Protein AF-A0A7V3SKT4-F1 (afdb_monomer)

Radius of gyration: 15.4 Å; Cα contacts (8 Å, |Δi|>4): 36; chains: 1; bounding box: 35×27×38 Å

Foldseek 3Di:
DPPDPVVVVVVVVVVVPDQWDADPPPGIHHDDPDPVVRVVVRVVVVVVVVVVVVCVVVVNDDDDDDPVVVVVCCVVVPVDDD

Structure (mmCIF, N/CA/C/O backbone):
data_AF-A0A7V3SKT4-F1
#
_entry.id   AF-A0A7V3SKT4-F1
#
loop_
_atom_site.group_PDB
_atom_site.id
_atom_site.type_symbol
_atom_site.label_atom_id
_atom_site.label_alt_id
_atom_site.label_comp_id
_atom_site.label_asym_id
_atom_site.label_entity_id
_atom_site.label_seq_id
_atom_site.pdbx_PDB_ins_code
_atom_site.Cartn_x
_atom_site.Cartn_y
_atom_site.Cartn_z
_atom_site.occupancy
_atom_site.B_iso_or_equiv
_atom_site.auth_seq_id
_atom_site.auth_comp_id
_atom_site.auth_asym_id
_atom_site.auth_atom_id
_atom_site.pdbx_PDB_model_num
ATOM 1 N N . GLN A 1 1 ? -19.624 5.660 -1.091 1.00 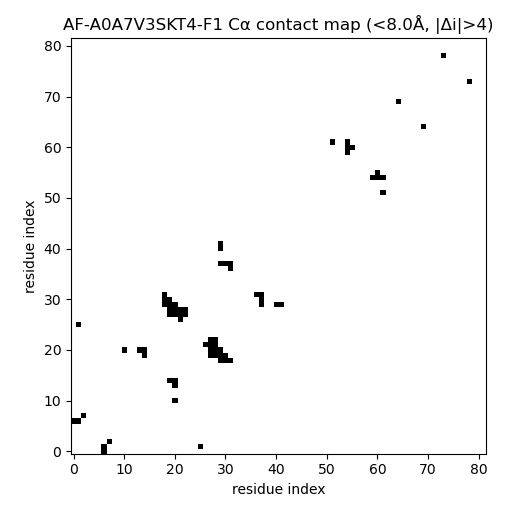86.94 1 GLN A N 1
ATOM 2 C CA . GLN A 1 1 ? -19.294 7.086 -0.850 1.00 86.94 1 GLN A CA 1
ATOM 3 C C . GLN A 1 1 ? -18.499 7.192 0.448 1.00 86.94 1 GLN A C 1
ATOM 5 O O . GLN A 1 1 ? -18.733 6.365 1.332 1.00 86.94 1 GLN A O 1
ATOM 10 N N . PRO A 1 2 ? -17.572 8.152 0.584 1.00 94.00 2 PRO A N 1
ATOM 11 C CA . PRO A 1 2 ? -16.876 8.398 1.848 1.00 94.00 2 PRO A CA 1
ATOM 12 C C . PRO A 1 2 ? -17.863 8.657 2.994 1.00 94.00 2 PRO A C 1
ATOM 14 O O . PRO A 1 2 ? -18.931 9.222 2.771 1.00 94.00 2 PRO A O 1
ATOM 17 N N . GLY A 1 3 ? -17.531 8.205 4.205 1.00 93.81 3 GLY A N 1
ATOM 18 C CA . GLY A 1 3 ? -18.356 8.417 5.404 1.00 93.81 3 GLY A CA 1
ATOM 19 C C . GLY A 1 3 ? -19.640 7.580 5.501 1.00 93.81 3 GLY A C 1
ATOM 20 O O . GLY A 1 3 ? -20.422 7.785 6.422 1.00 93.81 3 GLY A O 1
ATOM 21 N N . THR A 1 4 ? -19.880 6.639 4.582 1.00 97.81 4 THR A N 1
ATOM 22 C CA . THR A 1 4 ? -21.057 5.748 4.640 1.00 97.81 4 THR A CA 1
ATOM 23 C C . THR A 1 4 ? -20.776 4.469 5.424 1.00 97.81 4 THR A C 1
ATOM 25 O O . THR A 1 4 ? -19.670 3.934 5.350 1.00 97.81 4 THR A O 1
ATOM 28 N N . GLN A 1 5 ? -21.798 3.928 6.098 1.00 97.88 5 GLN A N 1
ATOM 29 C CA . GLN A 1 5 ? -21.698 2.635 6.791 1.00 97.88 5 GLN A CA 1
ATOM 30 C C . GLN A 1 5 ? -21.310 1.507 5.828 1.00 97.88 5 GLN A C 1
ATOM 32 O O . GLN A 1 5 ? -20.418 0.727 6.125 1.00 97.88 5 GLN A O 1
ATOM 37 N N . GLN A 1 6 ? -21.883 1.505 4.621 1.00 97.25 6 GLN A N 1
ATOM 38 C CA . GLN A 1 6 ? -21.536 0.543 3.575 1.00 97.25 6 GLN A CA 1
ATOM 39 C C . GLN A 1 6 ? -20.028 0.518 3.270 1.00 97.25 6 GLN A C 1
ATOM 41 O O . GLN A 1 6 ? -19.451 -0.549 3.072 1.00 97.25 6 GLN A O 1
ATOM 46 N N . LEU A 1 7 ? -19.378 1.689 3.219 1.00 96.06 7 LEU A N 1
ATOM 47 C CA . LEU A 1 7 ? -17.932 1.759 3.016 1.00 96.06 7 LEU A CA 1
ATOM 48 C C . LEU A 1 7 ? -17.173 1.229 4.238 1.00 96.06 7 LEU A C 1
ATOM 50 O O . LEU A 1 7 ? -16.187 0.519 4.065 1.00 96.06 7 LEU A O 1
ATOM 54 N N . ALA A 1 8 ? -17.624 1.563 5.449 1.00 96.44 8 ALA A N 1
ATOM 55 C CA . ALA A 1 8 ? -17.018 1.068 6.681 1.00 96.44 8 ALA A CA 1
ATOM 56 C C . ALA A 1 8 ? -17.079 -0.466 6.767 1.00 96.44 8 ALA A C 1
ATOM 58 O O . ALA A 1 8 ? -16.063 -1.085 7.070 1.00 96.44 8 ALA A O 1
ATOM 59 N N . ASP A 1 9 ? -18.214 -1.074 6.416 1.00 97.88 9 ASP A N 1
ATOM 60 C CA . ASP A 1 9 ? -18.400 -2.530 6.419 1.00 97.88 9 ASP A CA 1
ATOM 61 C C . ASP A 1 9 ? -17.487 -3.216 5.392 1.00 97.88 9 ASP A C 1
ATOM 63 O O . ASP A 1 9 ? -16.822 -4.204 5.701 1.00 97.88 9 ASP A O 1
ATOM 67 N N . ALA A 1 10 ? -17.382 -2.652 4.183 1.00 96.81 10 ALA A N 1
ATOM 68 C CA . ALA A 1 10 ? -16.492 -3.166 3.142 1.00 96.81 10 ALA A CA 1
ATOM 69 C C . ALA A 1 10 ? -15.007 -3.066 3.537 1.00 96.81 10 ALA A C 1
ATOM 71 O O . ALA A 1 10 ? -14.227 -3.982 3.275 1.00 96.81 10 ALA A O 1
ATOM 72 N N . VAL A 1 11 ? -14.607 -1.970 4.192 1.00 96.94 11 VAL A N 1
ATOM 73 C CA . VAL A 1 11 ? -13.256 -1.836 4.751 1.00 96.94 11 VAL A CA 1
ATOM 74 C C . VAL A 1 11 ? -13.046 -2.858 5.867 1.00 96.94 11 VAL A C 1
ATOM 76 O O . VAL A 1 11 ?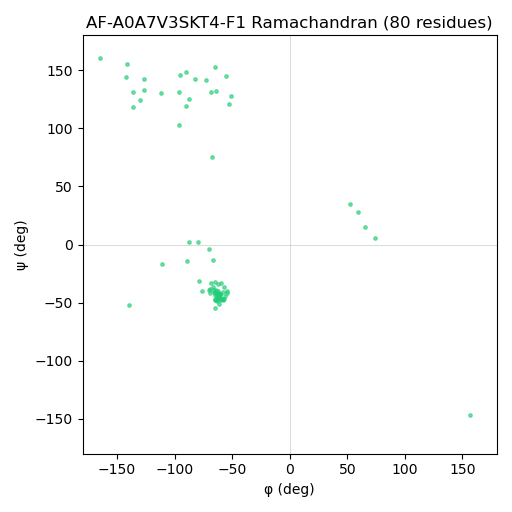 -12.031 -3.546 5.852 1.00 96.94 11 VAL A O 1
ATOM 79 N N . ALA A 1 12 ? -13.997 -3.004 6.793 1.00 97.00 12 ALA A N 1
ATOM 80 C CA . ALA A 1 12 ? -13.916 -3.944 7.912 1.00 97.00 12 ALA A CA 1
ATOM 81 C C . ALA A 1 12 ? -13.786 -5.414 7.462 1.00 97.00 12 ALA A C 1
ATOM 83 O O . ALA A 1 12 ? -13.105 -6.203 8.114 1.00 97.00 12 ALA A O 1
ATOM 84 N N . GLU A 1 13 ? -14.405 -5.781 6.339 1.00 97.50 13 GLU A N 1
ATOM 85 C CA . GLU A 1 13 ? -14.197 -7.071 5.672 1.00 97.50 13 GLU A CA 1
ATOM 86 C C . GLU A 1 13 ? -12.760 -7.198 5.147 1.00 97.50 13 GLU A C 1
ATOM 88 O O . GLU A 1 13 ? -12.042 -8.129 5.508 1.00 97.50 13 GLU A O 1
ATOM 93 N N . ALA A 1 14 ? -12.313 -6.235 4.338 1.00 96.75 14 ALA A N 1
ATOM 94 C CA . ALA A 1 14 ? -11.021 -6.303 3.660 1.00 96.75 14 ALA A CA 1
ATOM 95 C C . ALA A 1 14 ? -9.819 -6.275 4.623 1.00 96.75 14 ALA A C 1
ATOM 97 O O . ALA A 1 14 ? -8.806 -6.925 4.355 1.00 96.75 14 ALA A O 1
ATOM 98 N N . VAL A 1 15 ? -9.926 -5.576 5.762 1.00 96.38 15 VAL A N 1
ATOM 99 C CA . VAL A 1 15 ? -8.826 -5.482 6.742 1.00 96.38 15 VAL A CA 1
ATOM 100 C C . VAL A 1 15 ? -8.501 -6.809 7.432 1.00 96.38 15 VAL A C 1
ATOM 102 O O . VAL A 1 15 ? -7.455 -6.911 8.069 1.00 96.38 15 VAL A O 1
ATOM 105 N N . ARG A 1 16 ? -9.364 -7.830 7.320 1.00 95.31 16 ARG A N 1
ATOM 106 C CA . ARG A 1 16 ? -9.099 -9.156 7.903 1.00 95.31 16 ARG A CA 1
ATOM 107 C C . ARG A 1 16 ? -7.964 -9.896 7.209 1.00 95.31 16 ARG A C 1
ATOM 109 O O . ARG A 1 16 ? -7.220 -10.611 7.866 1.00 95.31 16 ARG A O 1
ATOM 116 N N . GLU A 1 17 ? -7.816 -9.681 5.906 1.00 95.38 17 GLU A N 1
ATOM 117 C CA . GLU A 1 17 ? -6.812 -10.361 5.081 1.00 95.38 17 GLU A CA 1
ATOM 118 C C . GLU A 1 17 ? -5.710 -9.409 4.594 1.00 95.38 17 GLU A C 1
ATOM 120 O O . GLU A 1 17 ? -4.645 -9.847 4.142 1.00 95.38 17 GLU A O 1
ATOM 125 N N . HIS A 1 18 ? -5.952 -8.094 4.652 1.00 95.56 18 HIS A N 1
ATOM 126 C CA . HIS A 1 18 ? -5.086 -7.089 4.045 1.00 95.56 18 HIS A CA 1
ATOM 127 C C . HIS A 1 18 ? -4.839 -5.898 4.965 1.00 95.56 18 HIS A C 1
ATOM 129 O O . HIS A 1 18 ? -5.758 -5.261 5.465 1.00 95.56 18 HIS A O 1
ATOM 135 N N . GLU A 1 19 ? -3.574 -5.521 5.116 1.00 94.94 19 GLU A N 1
ATOM 136 C CA . GLU A 1 19 ? -3.203 -4.369 5.941 1.00 94.94 19 GLU A CA 1
ATOM 137 C C . GLU A 1 19 ? -3.192 -3.038 5.168 1.00 94.94 19 GLU A C 1
ATOM 139 O O . GLU A 1 19 ? -3.146 -1.974 5.785 1.00 94.94 19 GLU A O 1
ATOM 144 N N . THR A 1 20 ? -3.230 -3.104 3.831 1.00 96.50 20 THR A N 1
ATOM 145 C CA . THR A 1 20 ? -3.287 -1.960 2.910 1.00 96.50 20 THR A CA 1
ATOM 146 C C . THR A 1 20 ? -4.417 -2.179 1.908 1.00 96.50 20 THR A C 1
ATOM 148 O O . THR A 1 20 ? -4.428 -3.186 1.204 1.00 96.50 20 THR A O 1
ATOM 151 N N . ILE A 1 21 ? -5.349 -1.231 1.816 1.00 97.31 21 ILE A N 1
ATOM 152 C CA . ILE A 1 21 ? -6.554 -1.311 0.981 1.0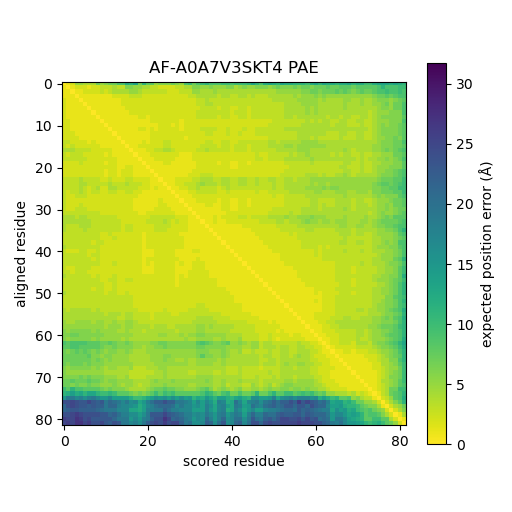0 97.31 21 ILE A CA 1
ATOM 153 C C . ILE A 1 21 ? -6.631 -0.080 0.084 1.00 97.31 21 ILE A C 1
ATOM 155 O O . ILE A 1 21 ? -6.503 1.052 0.554 1.00 97.31 21 ILE A O 1
ATOM 159 N N . ILE A 1 22 ? -6.894 -0.294 -1.204 1.00 96.62 22 ILE A N 1
ATOM 160 C CA . ILE A 1 22 ? -7.175 0.785 -2.151 1.00 96.62 22 ILE A CA 1
ATOM 161 C C . ILE A 1 22 ? -8.670 1.093 -2.115 1.00 96.62 22 ILE A C 1
ATOM 163 O O . ILE A 1 22 ? -9.504 0.224 -2.355 1.00 96.62 22 ILE A O 1
ATOM 167 N N . LEU A 1 23 ? -8.999 2.355 -1.865 1.00 95.69 23 LEU A N 1
ATOM 168 C CA . LEU A 1 23 ? -10.344 2.894 -1.980 1.00 95.69 23 LEU A CA 1
ATOM 169 C C . LEU A 1 23 ? -10.463 3.547 -3.359 1.00 95.69 23 LEU A C 1
ATOM 171 O O . LEU A 1 23 ? -9.924 4.634 -3.588 1.00 95.69 23 LEU A O 1
ATOM 175 N N . SER A 1 24 ? -11.130 2.865 -4.294 1.00 93.56 24 SER A N 1
ATOM 176 C CA . SER A 1 24 ? -11.285 3.333 -5.674 1.00 93.56 24 SER A CA 1
ATOM 177 C C . SER A 1 24 ? -11.813 4.767 -5.717 1.00 93.56 24 SER A C 1
ATOM 179 O O . SER A 1 24 ? -12.835 5.076 -5.106 1.00 93.56 24 SER A O 1
ATOM 181 N N . ASN A 1 25 ? -11.110 5.632 -6.454 1.00 92.62 25 ASN A N 1
ATOM 182 C CA . ASN A 1 25 ? -11.423 7.058 -6.577 1.00 92.62 25 ASN A CA 1
ATOM 183 C C . ASN A 1 25 ? -11.410 7.839 -5.240 1.00 92.62 25 ASN A C 1
ATOM 185 O O . ASN A 1 25 ? -12.127 8.824 -5.090 1.00 92.62 25 ASN A O 1
ATOM 189 N N . HIS A 1 26 ? -10.625 7.394 -4.253 1.00 94.25 26 HIS A N 1
ATOM 190 C CA . HIS A 1 26 ? -10.497 8.081 -2.964 1.00 94.25 26 HIS A CA 1
ATOM 191 C C . HIS A 1 26 ? -9.059 8.095 -2.439 1.00 94.25 26 HIS A C 1
ATOM 193 O O . HIS A 1 26 ? -8.537 9.154 -2.109 1.00 94.25 26 HIS A O 1
ATOM 199 N N . GLY A 1 27 ? -8.399 6.939 -2.361 1.00 94.06 27 GLY A N 1
ATOM 200 C CA . GLY A 1 27 ? -7.032 6.865 -1.845 1.00 94.06 27 GLY A CA 1
ATOM 201 C C . GLY A 1 27 ? -6.670 5.486 -1.314 1.00 94.06 27 GLY A C 1
ATOM 202 O O . GLY A 1 27 ? -7.147 4.472 -1.820 1.00 94.06 27 GLY A O 1
ATOM 203 N N . VAL A 1 28 ? -5.831 5.452 -0.281 1.00 96.75 28 VAL A N 1
ATOM 204 C CA . VAL A 1 28 ? -5.362 4.223 0.365 1.00 96.75 28 VAL A CA 1
ATOM 205 C C . VAL A 1 28 ? -5.609 4.282 1.868 1.00 96.75 28 VAL A C 1
ATOM 207 O O . VAL A 1 28 ? -5.457 5.330 2.494 1.00 96.75 28 VAL A O 1
ATOM 210 N N . LEU A 1 29 ? -5.981 3.145 2.445 1.00 96.56 29 LEU A N 1
ATOM 211 C CA . LEU A 1 29 ? -6.035 2.925 3.882 1.00 96.56 29 LEU A CA 1
ATOM 212 C C . LEU A 1 29 ? -4.952 1.915 4.249 1.00 96.56 29 LEU A C 1
ATOM 214 O O . LEU A 1 29 ? -4.862 0.861 3.629 1.00 96.56 29 LEU A O 1
ATOM 218 N N . THR A 1 30 ? -4.135 2.224 5.252 1.00 97.06 30 THR A N 1
ATOM 219 C CA . THR A 1 30 ? -3.152 1.287 5.803 1.00 97.06 30 THR A CA 1
ATOM 220 C C . THR A 1 30 ? -3.053 1.454 7.311 1.00 97.06 30 THR A C 1
ATOM 222 O O . THR A 1 30 ? -3.142 2.570 7.820 1.00 97.06 30 THR A O 1
ATOM 225 N N . PHE A 1 31 ? -2.847 0.357 8.035 1.00 96.44 31 PHE A N 1
ATOM 226 C CA . PHE A 1 31 ? -2.791 0.359 9.498 1.00 96.44 31 PHE A CA 1
ATOM 227 C C . PHE A 1 31 ? -1.714 -0.592 10.019 1.00 96.44 31 PHE A C 1
ATOM 229 O O . PHE A 1 31 ? -1.314 -1.526 9.336 1.00 96.44 31 PHE A O 1
ATOM 236 N N . HIS A 1 32 ? -1.214 -0.323 11.224 1.00 95.44 32 HIS A N 1
ATOM 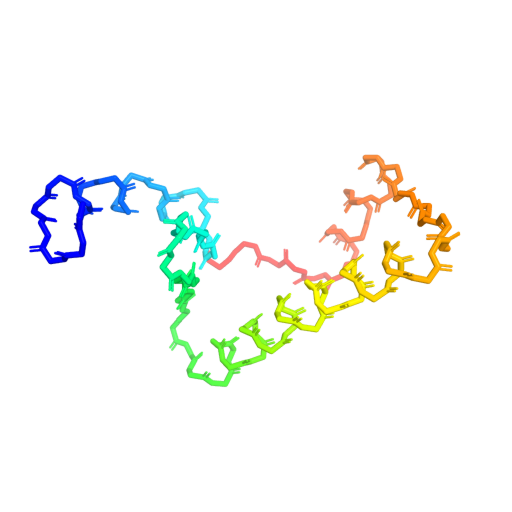237 C CA . HIS A 1 32 ? -0.276 -1.162 11.971 1.00 95.44 32 HIS A CA 1
ATOM 238 C C . HIS A 1 32 ? -0.273 -0.688 13.434 1.00 95.44 32 HIS A C 1
ATOM 240 O O . HIS A 1 32 ? -0.613 0.459 13.719 1.00 95.44 32 HIS A O 1
ATOM 246 N N . ARG A 1 33 ? 0.190 -1.522 14.372 1.00 95.44 33 ARG A N 1
ATOM 247 C CA . ARG A 1 33 ? 0.326 -1.160 15.801 1.00 95.44 33 ARG A CA 1
ATOM 248 C C . ARG A 1 33 ? 1.439 -0.137 16.102 1.00 95.44 33 ARG A C 1
ATOM 250 O O . ARG A 1 33 ? 1.627 0.244 17.247 1.00 95.44 33 ARG A O 1
ATOM 257 N N . SER A 1 34 ? 2.211 0.270 15.093 1.00 95.50 34 SER A N 1
ATOM 258 C CA . SER A 1 34 ? 3.410 1.111 15.218 1.00 95.50 34 SER A CA 1
ATOM 259 C C . SER A 1 34 ? 3.386 2.169 14.123 1.00 95.50 34 SER A C 1
ATOM 261 O O . SER A 1 34 ? 3.410 1.825 12.940 1.00 95.50 34 SER A O 1
ATOM 263 N N . THR A 1 35 ? 3.338 3.443 14.512 1.00 96.50 35 THR A N 1
ATOM 264 C CA . THR A 1 35 ? 3.267 4.578 13.581 1.00 96.50 35 THR A CA 1
ATOM 265 C C . THR A 1 35 ? 4.420 4.594 12.570 1.00 96.50 35 THR A C 1
ATOM 267 O O . THR A 1 35 ? 4.132 4.739 11.381 1.00 96.50 35 THR A O 1
ATOM 270 N N . PRO A 1 36 ? 5.696 4.363 12.955 1.00 96.75 36 PRO A N 1
ATOM 271 C CA . PRO A 1 36 ? 6.781 4.232 11.981 1.00 96.75 36 PRO A CA 1
ATOM 272 C C . PRO A 1 36 ? 6.519 3.171 10.905 1.00 96.75 36 PRO A C 1
ATOM 274 O O . PRO A 1 36 ? 6.793 3.406 9.734 1.00 96.75 36 PRO A O 1
ATOM 277 N N . HIS A 1 37 ? 5.937 2.024 11.269 1.00 95.44 37 HIS A N 1
ATOM 278 C CA . HIS A 1 37 ? 5.621 0.975 10.295 1.00 95.44 37 HIS A CA 1
ATOM 279 C C . HIS A 1 37 ? 4.494 1.396 9.345 1.00 95.44 37 HIS A C 1
ATOM 281 O O . HIS A 1 37 ? 4.581 1.109 8.154 1.00 95.44 37 HIS A O 1
ATOM 287 N N . VAL A 1 38 ? 3.467 2.105 9.838 1.00 96.75 38 VAL A N 1
ATOM 288 C CA . VAL A 1 38 ? 2.404 2.666 8.982 1.00 96.75 38 VAL A CA 1
ATOM 289 C C . VAL A 1 38 ? 2.997 3.622 7.952 1.00 96.75 38 VAL A C 1
ATOM 291 O O . VAL A 1 38 ? 2.685 3.510 6.769 1.00 96.75 38 VAL A O 1
ATOM 294 N N . LEU A 1 39 ? 3.883 4.522 8.387 1.00 96.94 39 LEU A N 1
ATOM 295 C CA . LEU A 1 39 ? 4.530 5.499 7.511 1.00 96.94 39 LEU A CA 1
ATOM 296 C C . LEU A 1 39 ? 5.405 4.820 6.454 1.00 96.94 39 LEU A C 1
ATOM 298 O O . LEU A 1 39 ? 5.258 5.107 5.268 1.00 96.94 39 LEU A O 1
ATOM 302 N N . THR A 1 40 ? 6.258 3.875 6.857 1.00 95.81 40 THR A N 1
ATOM 303 C CA . THR A 1 40 ? 7.097 3.112 5.921 1.00 95.81 40 THR A CA 1
ATOM 304 C C . THR A 1 40 ? 6.252 2.332 4.917 1.00 95.81 40 THR A C 1
ATOM 306 O O . THR A 1 40 ? 6.558 2.334 3.723 1.00 95.81 40 THR A O 1
ATOM 309 N N . ARG A 1 41 ? 5.165 1.692 5.367 1.00 95.44 41 ARG A N 1
ATOM 310 C CA . ARG A 1 41 ? 4.244 0.942 4.503 1.00 95.44 41 ARG A CA 1
ATOM 311 C C . ARG A 1 41 ? 3.541 1.856 3.502 1.00 95.44 41 ARG A C 1
ATOM 313 O O . ARG A 1 41 ? 3.544 1.550 2.312 1.00 95.44 41 ARG A O 1
ATOM 320 N N . ALA A 1 42 ? 3.001 2.987 3.958 1.00 96.81 42 ALA A N 1
ATOM 321 C CA . ALA A 1 42 ? 2.353 3.975 3.099 1.00 96.81 42 ALA A CA 1
ATOM 322 C C . ALA A 1 42 ? 3.323 4.533 2.045 1.00 96.81 42 ALA A C 1
ATOM 324 O O . ALA A 1 42 ? 2.997 4.553 0.860 1.00 96.81 42 ALA A O 1
ATOM 325 N N . ALA A 1 43 ? 4.538 4.913 2.455 1.00 97.31 43 ALA A N 1
ATOM 326 C CA . ALA A 1 43 ? 5.560 5.434 1.550 1.00 97.31 43 ALA A CA 1
ATOM 327 C C . ALA A 1 43 ? 6.022 4.386 0.524 1.00 97.31 43 ALA A C 1
ATOM 329 O O . ALA A 1 43 ? 6.163 4.699 -0.656 1.00 97.31 43 ALA A O 1
ATOM 330 N N . SER A 1 44 ? 6.213 3.132 0.948 1.00 96.19 44 SER A N 1
ATOM 331 C CA . SER A 1 44 ? 6.614 2.034 0.053 1.00 96.19 44 SER A CA 1
ATOM 332 C C . SER A 1 44 ? 5.529 1.713 -0.977 1.00 96.19 44 SER A C 1
ATOM 334 O O . SER A 1 44 ? 5.829 1.500 -2.155 1.00 96.19 44 SER A O 1
ATOM 336 N N . PHE A 1 45 ? 4.263 1.712 -0.548 1.00 96.75 45 PHE A N 1
ATOM 337 C CA . PHE A 1 45 ? 3.115 1.540 -1.433 1.00 96.75 45 PHE A CA 1
ATOM 338 C C . PHE A 1 45 ? 3.039 2.671 -2.470 1.00 96.75 45 PHE A C 1
ATOM 340 O O . PHE A 1 45 ? 3.003 2.402 -3.669 1.00 96.75 45 PHE A O 1
ATOM 347 N N . GLU A 1 46 ? 3.105 3.929 -2.027 1.00 97.94 46 GLU A N 1
ATOM 348 C CA . GLU A 1 46 ? 3.067 5.104 -2.907 1.00 97.94 46 GLU A CA 1
ATOM 349 C C . GLU A 1 46 ? 4.241 5.128 -3.896 1.00 97.94 46 GLU A C 1
ATOM 351 O O . GLU A 1 46 ? 4.054 5.390 -5.085 1.00 97.94 46 GLU A O 1
ATOM 356 N N . MET A 1 47 ? 5.452 4.793 -3.445 1.00 98.12 47 MET A N 1
ATOM 357 C CA . MET A 1 47 ? 6.613 4.707 -4.331 1.00 98.12 47 MET A CA 1
ATOM 358 C C . MET A 1 47 ? 6.429 3.621 -5.399 1.00 98.12 47 MET A C 1
ATOM 360 O O . MET A 1 47 ? 6.748 3.843 -6.567 1.00 98.12 47 MET A O 1
ATOM 364 N N . SER A 1 48 ? 5.856 2.473 -5.031 1.00 96.38 48 SER A N 1
ATOM 365 C CA . SER A 1 48 ? 5.544 1.396 -5.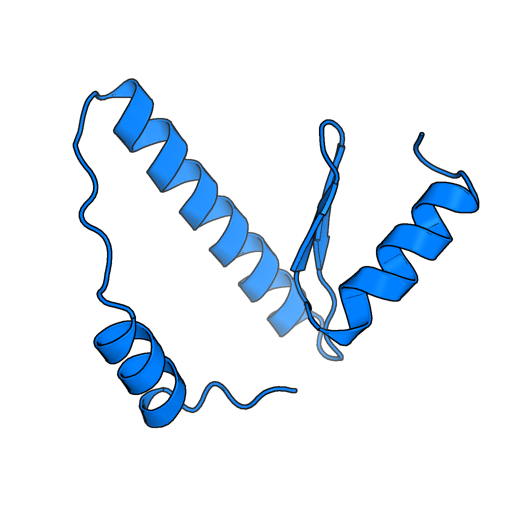979 1.00 96.38 48 SER A CA 1
ATOM 366 C C . SER A 1 48 ? 4.513 1.845 -7.021 1.00 96.38 48 SER A C 1
ATOM 368 O O . SER A 1 48 ? 4.721 1.649 -8.219 1.00 96.38 48 SER A O 1
ATOM 370 N N . CYS A 1 49 ? 3.440 2.519 -6.590 1.00 96.75 49 CYS A N 1
ATOM 371 C CA . CYS A 1 49 ? 2.443 3.117 -7.482 1.00 96.75 49 CYS A CA 1
ATOM 372 C C . CYS A 1 49 ? 3.084 4.113 -8.455 1.00 96.75 49 CYS A C 1
ATOM 374 O O . CYS A 1 49 ? 2.855 4.036 -9.663 1.00 96.75 49 CYS A O 1
ATOM 376 N N . ARG A 1 50 ? 3.941 5.005 -7.946 1.00 98.12 50 ARG A N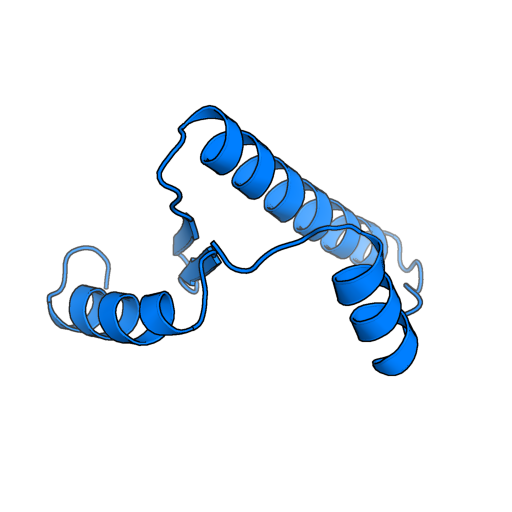 1
ATOM 377 C CA . ARG A 1 50 ? 4.678 5.986 -8.750 1.00 98.12 50 ARG A CA 1
ATOM 378 C C . ARG A 1 50 ? 5.547 5.321 -9.809 1.00 98.12 50 ARG A C 1
ATOM 380 O O . ARG A 1 50 ? 5.491 5.735 -10.961 1.00 98.12 50 ARG A O 1
ATOM 387 N N . ILE A 1 51 ? 6.312 4.288 -9.451 1.00 97.56 51 ILE A N 1
ATOM 388 C CA . ILE A 1 51 ? 7.139 3.535 -10.407 1.00 97.56 51 ILE A CA 1
ATOM 389 C C . ILE A 1 51 ? 6.268 2.953 -11.525 1.00 97.56 51 ILE A C 1
ATOM 391 O O . ILE A 1 51 ? 6.590 3.132 -12.697 1.00 97.56 51 ILE A O 1
ATOM 395 N N . ILE A 1 52 ? 5.146 2.312 -11.180 1.00 97.31 52 ILE A N 1
ATOM 396 C CA . ILE A 1 52 ? 4.232 1.704 -12.160 1.00 97.31 52 ILE A CA 1
ATOM 397 C C . ILE A 1 52 ? 3.658 2.761 -13.109 1.00 97.31 52 ILE A C 1
ATOM 399 O O . ILE A 1 52 ? 3.643 2.554 -14.323 1.00 97.31 52 ILE A O 1
ATOM 403 N N . VAL A 1 53 ? 3.196 3.893 -12.576 1.00 97.62 53 VAL A N 1
ATOM 404 C CA . VAL A 1 53 ? 2.634 4.985 -13.383 1.00 97.62 53 VAL A CA 1
ATOM 405 C C . VAL A 1 53 ? 3.700 5.592 -14.295 1.00 97.62 53 VAL A C 1
ATOM 407 O O . VAL A 1 53 ? 3.467 5.716 -15.494 1.00 97.62 53 VAL A O 1
ATOM 410 N N . MET A 1 54 ? 4.885 5.902 -13.765 1.00 98.50 54 MET A N 1
ATOM 411 C CA . MET A 1 54 ? 5.980 6.491 -14.540 1.00 98.50 54 MET A CA 1
ATOM 412 C C . MET A 1 54 ? 6.487 5.549 -15.636 1.00 98.50 54 MET A C 1
ATOM 414 O O . MET A 1 54 ? 6.694 5.989 -16.763 1.00 98.50 54 MET A O 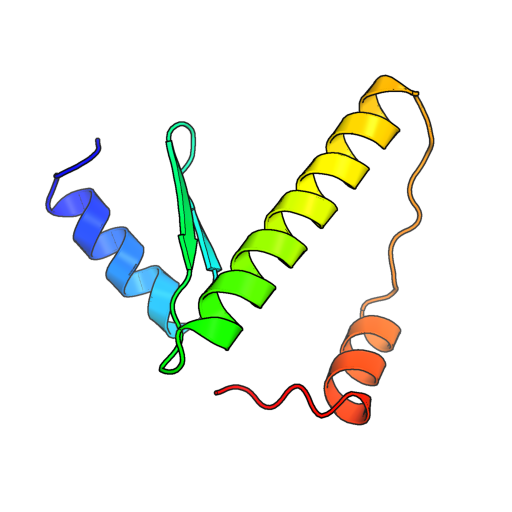1
ATOM 418 N N . ALA A 1 55 ? 6.634 4.253 -15.344 1.00 98.31 55 ALA A N 1
ATOM 419 C CA . ALA A 1 55 ? 7.033 3.260 -16.339 1.00 98.31 55 ALA A CA 1
ATOM 420 C C . ALA A 1 55 ? 6.010 3.168 -17.479 1.00 98.31 55 ALA A C 1
ATOM 422 O O . ALA A 1 55 ? 6.393 3.186 -18.647 1.00 98.31 55 ALA A O 1
ATOM 423 N N . ARG A 1 56 ? 4.708 3.163 -17.153 1.00 97.56 56 ARG A N 1
ATOM 424 C CA . ARG A 1 56 ? 3.631 3.201 -18.156 1.00 97.56 56 ARG A CA 1
ATOM 425 C C . ARG A 1 56 ? 3.680 4.473 -19.000 1.00 97.56 56 ARG A C 1
ATOM 427 O O . ARG A 1 56 ? 3.600 4.379 -20.217 1.00 97.56 56 ARG A O 1
ATOM 434 N N . MET A 1 57 ? 3.852 5.642 -18.379 1.00 98.31 57 MET A N 1
ATOM 435 C CA . MET A 1 57 ? 3.969 6.919 -19.098 1.00 98.31 57 MET A CA 1
ATOM 436 C C . MET A 1 57 ? 5.189 6.961 -20.028 1.00 98.31 57 MET A C 1
ATOM 438 O O . MET A 1 57 ? 5.124 7.566 -21.094 1.00 98.31 57 MET A O 1
ATOM 442 N N . ALA A 1 58 ? 6.286 6.310 -19.639 1.00 98.25 58 ALA A N 1
ATOM 443 C CA . ALA A 1 58 ? 7.517 6.227 -20.419 1.00 98.25 58 ALA A CA 1
ATOM 444 C C . ALA A 1 58 ? 7.548 5.050 -21.417 1.00 98.25 58 ALA A C 1
ATOM 446 O O . ALA A 1 58 ? 8.564 4.857 -22.080 1.00 98.25 58 ALA A O 1
ATOM 447 N N . ASN A 1 59 ? 6.474 4.256 -21.524 1.00 97.69 59 ASN A N 1
ATOM 448 C CA . ASN A 1 59 ? 6.426 3.013 -22.309 1.00 97.69 59 ASN A CA 1
ATOM 449 C C . ASN A 1 59 ? 7.561 2.019 -21.976 1.00 97.69 59 ASN A C 1
ATOM 451 O O . ASN A 1 59 ? 8.046 1.296 -22.846 1.00 97.69 59 ASN A O 1
ATOM 455 N N . ILE A 1 60 ? 7.980 1.966 -20.709 1.00 98.06 60 ILE A N 1
ATOM 456 C CA . ILE A 1 60 ? 8.976 1.009 -20.220 1.00 98.06 60 ILE A CA 1
ATOM 457 C C . ILE A 1 60 ? 8.243 -0.252 -19.737 1.00 98.06 60 ILE A C 1
ATOM 459 O O . ILE A 1 60 ? 7.440 -0.161 -18.802 1.00 98.06 60 ILE A O 1
ATOM 463 N N . PRO A 1 61 ? 8.503 -1.437 -20.323 1.00 95.88 61 PRO A N 1
ATOM 464 C CA . PRO A 1 61 ? 7.911 -2.678 -19.843 1.00 95.88 61 PRO A CA 1
ATOM 465 C C . PRO A 1 61 ? 8.483 -3.044 -18.467 1.00 95.88 61 PRO A C 1
ATOM 467 O O . PRO A 1 61 ? 9.697 -3.053 -18.266 1.00 95.88 61 PRO A O 1
ATOM 470 N N . LEU A 1 62 ? 7.603 -3.368 -17.518 1.00 94.81 62 LEU A N 1
ATOM 471 C CA . LEU A 1 62 ? 7.991 -3.896 -16.211 1.00 94.81 62 LEU A CA 1
ATOM 472 C C . LEU A 1 62 ? 7.902 -5.423 -16.226 1.00 94.81 62 LEU A C 1
ATOM 474 O O . LEU A 1 62 ? 6.881 -5.984 -16.618 1.00 94.81 62 LEU A O 1
ATOM 478 N N . ASN A 1 63 ? 8.957 -6.085 -15.756 1.00 93.69 63 ASN A N 1
ATOM 479 C CA . ASN A 1 63 ? 8.945 -7.527 -15.531 1.00 93.69 63 ASN A CA 1
ATOM 480 C C . ASN A 1 63 ? 8.305 -7.840 -14.176 1.00 93.69 63 ASN A C 1
ATOM 482 O O . ASN A 1 63 ? 8.522 -7.129 -13.193 1.00 93.69 63 ASN A O 1
ATOM 486 N N . HIS A 1 64 ? 7.546 -8.929 -14.116 1.00 89.88 64 HIS A N 1
ATOM 487 C CA . HIS A 1 64 ? 6.937 -9.409 -12.880 1.00 89.88 64 HIS A CA 1
ATOM 488 C C . HIS A 1 64 ? 7.811 -10.476 -12.221 1.00 89.88 64 HIS A C 1
ATOM 490 O O . HIS A 1 64 ? 8.448 -11.281 -12.900 1.00 89.88 64 HIS A O 1
ATOM 496 N N . LEU A 1 65 ? 7.814 -10.499 -10.888 1.00 92.25 65 LEU A N 1
ATOM 497 C CA . LEU A 1 65 ? 8.390 -11.609 -10.135 1.00 92.25 65 LEU A CA 1
ATOM 498 C C . LEU A 1 65 ? 7.471 -12.829 -10.260 1.00 92.25 65 LEU A C 1
ATOM 500 O O . LEU A 1 65 ? 6.246 -12.688 -10.225 1.00 92.25 65 LEU A O 1
ATOM 504 N N . SER A 1 66 ? 8.052 -14.023 -10.385 1.00 95.19 66 SER A N 1
ATOM 505 C CA . SER A 1 66 ? 7.273 -15.262 -10.351 1.00 95.19 66 SER A CA 1
ATOM 506 C C . SER A 1 66 ? 6.629 -15.452 -8.974 1.00 95.19 66 SER A C 1
ATOM 508 O O . SER A 1 66 ? 7.159 -14.996 -7.959 1.00 95.19 66 SER A O 1
ATOM 510 N N . ALA A 1 67 ? 5.494 -16.154 -8.922 1.00 92.44 67 ALA A N 1
ATOM 511 C CA . ALA A 1 67 ? 4.821 -16.457 -7.657 1.00 92.44 67 ALA A CA 1
ATOM 512 C C . ALA A 1 67 ? 5.739 -17.218 -6.680 1.00 92.44 67 ALA A C 1
ATOM 514 O O . ALA A 1 67 ? 5.734 -16.940 -5.484 1.00 92.44 67 ALA A O 1
ATOM 515 N N . GLU A 1 68 ? 6.574 -18.116 -7.207 1.00 93.75 68 GLU A N 1
ATOM 516 C CA . GLU A 1 68 ? 7.593 -18.840 -6.445 1.00 93.75 68 GLU A CA 1
ATOM 517 C C . GLU A 1 68 ? 8.607 -17.888 -5.800 1.00 93.75 68 GLU A C 1
ATOM 519 O O . GLU A 1 68 ? 8.862 -17.974 -4.600 1.00 93.75 68 GLU A O 1
ATOM 524 N N . LEU A 1 69 ? 9.138 -16.928 -6.564 1.00 91.25 69 LEU A N 1
ATOM 525 C CA . LEU A 1 69 ? 10.097 -15.959 -6.039 1.00 91.25 69 LEU A CA 1
ATOM 526 C C . LEU A 1 69 ? 9.452 -15.019 -5.013 1.00 91.25 69 LEU A C 1
ATOM 528 O O . LEU A 1 69 ? 10.084 -14.671 -4.018 1.00 91.25 69 LEU A O 1
ATOM 532 N N . VAL A 1 70 ? 8.190 -14.631 -5.214 1.00 91.25 70 VAL A N 1
ATOM 533 C CA . VAL A 1 70 ? 7.435 -13.842 -4.228 1.00 91.25 70 VAL A CA 1
ATOM 534 C C . VAL A 1 70 ? 7.307 -14.599 -2.903 1.00 91.25 70 VAL A C 1
ATOM 536 O O . VAL A 1 70 ? 7.507 -14.004 -1.843 1.00 91.25 70 VAL A O 1
ATOM 539 N N . GLU A 1 71 ? 7.020 -15.902 -2.942 1.00 90.06 71 GLU A N 1
ATOM 540 C CA . GLU A 1 71 ? 6.925 -16.727 -1.732 1.00 90.06 71 GLU A CA 1
ATOM 541 C C . GLU A 1 71 ? 8.294 -16.948 -1.068 1.00 90.06 71 GLU A C 1
ATOM 543 O O . GLU A 1 71 ? 8.424 -16.862 0.157 1.00 90.06 71 GLU A O 1
ATOM 548 N N . ALA A 1 72 ? 9.348 -17.140 -1.862 1.00 90.19 72 ALA A N 1
ATOM 549 C CA . ALA A 1 72 ? 10.714 -17.233 -1.355 1.00 90.19 72 ALA A CA 1
ATOM 550 C C . ALA A 1 72 ? 11.143 -15.937 -0.640 1.00 90.19 72 ALA A C 1
ATOM 552 O O . ALA A 1 72 ? 11.682 -15.986 0.463 1.00 90.19 72 ALA A O 1
ATOM 553 N N . LEU A 1 73 ? 10.843 -14.763 -1.208 1.00 88.31 73 LEU A N 1
ATOM 554 C CA . LEU A 1 73 ? 11.129 -13.468 -0.577 1.00 88.31 73 LEU A CA 1
ATOM 555 C C . LEU A 1 73 ? 10.315 -13.254 0.703 1.00 88.31 73 LEU A C 1
ATOM 557 O O . LEU A 1 73 ? 10.836 -12.726 1.687 1.00 88.31 73 LEU A O 1
ATOM 561 N N . ARG A 1 74 ? 9.049 -13.683 0.708 1.00 84.75 74 ARG A N 1
ATOM 562 C CA . ARG A 1 74 ? 8.174 -13.610 1.884 1.00 84.75 74 ARG A CA 1
ATOM 563 C C . ARG A 1 74 ? 8.719 -14.445 3.044 1.00 84.75 74 ARG A C 1
ATOM 565 O O . ARG A 1 74 ? 8.761 -13.955 4.171 1.00 84.75 74 ARG A O 1
ATOM 572 N N . SER A 1 75 ? 9.158 -15.671 2.764 1.00 82.75 75 SER A N 1
ATOM 573 C CA . SER A 1 75 ? 9.673 -16.607 3.772 1.00 82.75 75 SER A CA 1
ATOM 574 C C . SER A 1 75 ? 11.096 -16.273 4.242 1.00 82.75 75 SER A C 1
ATOM 576 O O . SER A 1 75 ? 11.365 -16.326 5.441 1.00 82.75 75 SER A O 1
ATOM 578 N N . ALA A 1 76 ? 11.991 -15.863 3.337 1.00 77.31 76 ALA A N 1
ATOM 579 C CA . ALA A 1 76 ? 13.379 -15.519 3.661 1.00 77.31 76 ALA A CA 1
ATOM 580 C C . ALA A 1 76 ? 13.540 -14.121 4.287 1.00 77.31 76 ALA A C 1
ATOM 582 O O . ALA A 1 76 ? 14.434 -13.905 5.102 1.00 77.31 76 ALA A O 1
ATOM 583 N N . GLY A 1 77 ? 12.683 -13.161 3.922 1.00 63.06 77 GLY A N 1
ATOM 584 C CA . GLY A 1 77 ? 12.808 -11.754 4.319 1.00 63.06 77 GLY A CA 1
ATOM 585 C C . GLY A 1 77 ? 12.323 -11.417 5.731 1.00 63.06 77 GLY A C 1
ATOM 586 O O . GLY A 1 77 ? 12.317 -10.246 6.101 1.00 63.06 77 GLY A O 1
ATOM 587 N N . GLY A 1 78 ? 11.866 -12.396 6.518 1.00 57.38 78 GLY A N 1
ATOM 588 C CA . GLY A 1 78 ? 11.348 -12.150 7.868 1.00 57.38 78 GLY A CA 1
ATOM 589 C C . GLY A 1 78 ? 10.061 -11.314 7.913 1.00 57.38 78 GLY A C 1
ATOM 590 O O . GLY A 1 78 ? 9.693 -10.843 8.993 1.00 57.38 78 GLY A O 1
ATOM 591 N N . TYR A 1 79 ? 9.361 -11.150 6.780 1.00 60.06 79 TYR A N 1
ATOM 592 C CA . TYR A 1 79 ? 8.025 -10.551 6.697 1.00 60.06 79 TYR A CA 1
ATOM 593 C C . TYR A 1 79 ? 7.013 -11.478 7.387 1.00 60.06 79 TYR A C 1
ATOM 595 O O . TYR A 1 79 ? 6.254 -12.212 6.756 1.00 60.06 79 TYR A O 1
ATOM 603 N N . ARG A 1 80 ? 7.027 -11.480 8.722 1.00 53.50 80 ARG A N 1
ATOM 604 C CA . ARG A 1 80 ? 5.976 -12.097 9.527 1.00 53.50 80 ARG A CA 1
ATOM 605 C C . ARG 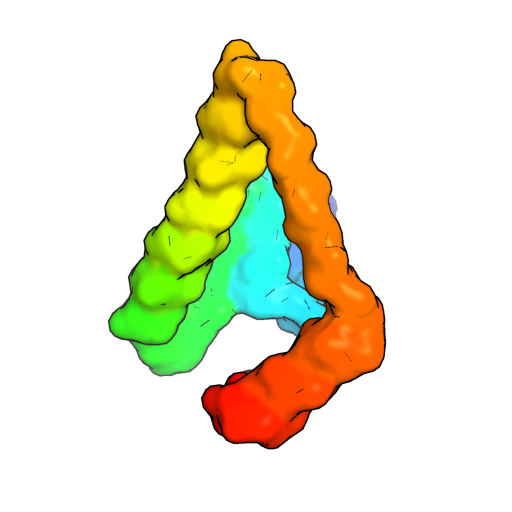A 1 80 ? 4.678 -11.340 9.270 1.00 53.50 80 ARG A C 1
ATOM 607 O O . ARG A 1 80 ? 4.661 -10.113 9.341 1.00 53.50 80 ARG A O 1
ATOM 614 N N . ARG A 1 81 ? 3.600 -12.083 9.009 1.00 50.69 81 ARG A N 1
ATOM 615 C CA . ARG A 1 81 ? 2.238 -11.567 9.187 1.00 50.69 81 ARG A CA 1
ATOM 616 C C . ARG A 1 81 ? 2.154 -11.026 10.621 1.00 50.69 81 A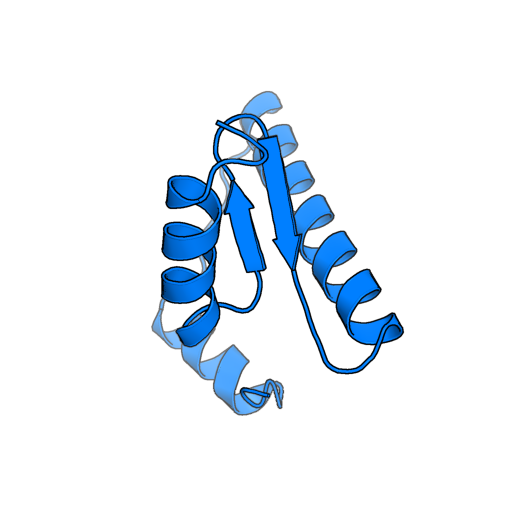RG A C 1
ATOM 618 O O . ARG A 1 81 ? 2.503 -11.758 11.550 1.00 50.69 81 ARG A O 1
ATOM 625 N N . ALA A 1 82 ? 1.849 -9.738 10.758 1.00 49.00 82 ALA A N 1
ATOM 626 C CA . ALA A 1 82 ? 1.638 -9.094 12.053 1.00 49.00 82 ALA A CA 1
ATOM 627 C C . ALA A 1 82 ? 0.382 -9.643 12.743 1.00 49.00 82 ALA A C 1
ATOM 629 O O . ALA A 1 82 ? -0.533 -10.090 12.016 1.00 49.00 82 ALA A O 1
#

Secondary structure (DSSP, 8-state):
-TT-HHHHHHHHHHTTT-SEEEETTTEEEE--SSHHHHHHHHHHHHHHHHHHHHHHHTTPPPPPPPHHHHHHHHHHTT----

Mean predicted aligned error: 4.49 Å

pLDDT: mean 92.18, std 10.96, range [49.0, 98.5]

Sequence (82 aa):
QPGTQQLADAVAEAVREHETIILSNHGVLTFHRSTPHVLTRAASFEMSCRIIVMARMANIPLNHLSAELVEALRSAGGYRRA

Solvent-accessible surface area (backbone atoms only — not comparable to full-atom values): 5126 Å² total; per-residue (Å²): 106,90,97,37,69,72,48,51,52,54,48,62,56,50,54,75,85,36,59,64,46,79,42,87,99,77,51,75,49,67,63,62,102,40,68,71,57,33,52,53,49,52,51,52,52,52,51,50,51,49,51,54,52,51,29,57,76,68,72,48,89,80,86,79,79,52,71,67,57,51,51,50,49,41,68,72,65,69,63,66,85,128

Nearest PDB structures (foldseek):
  3tqn-assembly2_B  TM=3.515E-01  e=2.659E+00  Coxiella burnetii
  6c9t-assembly1_B  TM=3.394E-01  e=6.495E+00  Rhodopseudomonas palustris CGA009